Protein AF-A0A6J1WM21-F1 (afdb_monomer_lite)

Foldseek 3Di:
DDDPPDDQDDDPVDDRDDDDDVVVVVVVVVVVVVVVVVVVVVVVVVVVVVCVVVVVDDPCPDDPPDDDDPPVPDPPPPPVPD

Radius of gyration: 30.79 Å; chains: 1; bounding box: 65×33×81 Å

pLDDT: mean 76.75, std 17.12, range [37.41, 98.69]

Sequence (82 aa):
MRILQLRCDAHMNELPVPCGPWELWYKDRQSYYNKVLFAGVSWWLFSLFMVIYTESIFLNWGPPAQPGPPSDMVEECDDSDI

Structure (mmCIF, N/CA/C/O backbone):
data_AF-A0A6J1WM21-F1
#
_entry.id   AF-A0A6J1WM21-F1
#
loop_
_atom_site.group_PDB
_atom_site.id
_atom_site.type_symbol
_atom_site.label_atom_id
_atom_site.label_alt_id
_atom_site.label_comp_id
_atom_site.label_asym_id
_atom_site.label_entity_id
_atom_site.label_seq_id
_atom_site.pdbx_PDB_ins_code
_atom_site.Cartn_x
_atom_site.Cartn_y
_atom_site.Cartn_z
_atom_site.occupancy
_atom_site.B_iso_or_equiv
_atom_site.auth_seq_id
_atom_site.auth_comp_id
_atom_site.auth_asym_id
_atom_site.auth_atom_id
_atom_site.pdbx_PDB_model_num
ATOM 1 N N . MET A 1 1 ? -22.880 5.475 42.040 1.00 37.41 1 MET A N 1
ATOM 2 C CA . MET A 1 1 ? -23.220 5.752 40.628 1.00 37.41 1 MET A CA 1
ATOM 3 C C . MET A 1 1 ? -23.814 4.467 40.054 1.00 37.41 1 MET A C 1
ATOM 5 O O . MET A 1 1 ? -23.091 3.490 39.933 1.00 37.41 1 MET A O 1
ATOM 9 N N . ARG A 1 2 ? -25.142 4.394 39.884 1.00 44.28 2 ARG A N 1
ATOM 10 C CA . ARG A 1 2 ? -25.850 3.193 39.399 1.00 44.28 2 ARG A CA 1
ATOM 11 C C . ARG A 1 2 ? -26.020 3.328 37.890 1.00 44.28 2 ARG A C 1
ATOM 13 O O . ARG A 1 2 ? -26.648 4.280 3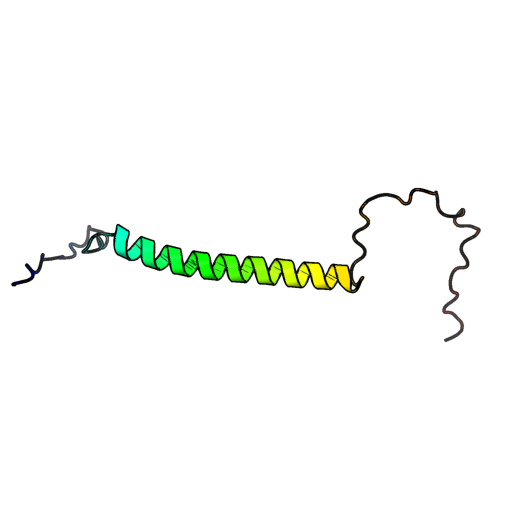7.442 1.00 44.28 2 ARG A O 1
ATOM 20 N N . ILE A 1 3 ? -25.451 2.400 37.133 1.00 51.62 3 ILE A N 1
ATOM 21 C CA . ILE A 1 3 ? -25.687 2.288 35.695 1.00 51.62 3 ILE A CA 1
ATOM 22 C C . ILE A 1 3 ? -27.120 1.767 35.547 1.00 51.62 3 ILE A C 1
ATOM 24 O O . ILE A 1 3 ? -27.422 0.661 35.993 1.00 51.62 3 ILE A O 1
ATOM 28 N N . LEU A 1 4 ? -28.020 2.591 35.007 1.00 53.69 4 LEU A N 1
ATOM 29 C CA . LEU A 1 4 ? -29.353 2.154 34.599 1.00 53.69 4 LEU A CA 1
ATOM 30 C C . LEU A 1 4 ? -29.172 1.069 33.531 1.00 53.69 4 LEU A C 1
ATOM 32 O O . LEU A 1 4 ? -28.747 1.357 32.415 1.00 53.69 4 LEU A O 1
ATOM 36 N N . GLN A 1 5 ? -29.451 -0.182 33.889 1.00 55.94 5 GLN A N 1
ATOM 37 C CA . GLN A 1 5 ? -29.548 -1.290 32.943 1.00 55.94 5 GLN A CA 1
ATOM 38 C C . GLN A 1 5 ? -30.773 -1.045 32.053 1.00 55.94 5 GLN A C 1
ATOM 40 O O . GLN A 1 5 ? -31.895 -1.402 32.410 1.00 55.94 5 GLN A O 1
ATOM 45 N N . LEU A 1 6 ? -30.561 -0.381 30.912 1.00 59.38 6 LEU A N 1
ATOM 46 C CA . LEU A 1 6 ? -31.550 -0.306 29.842 1.00 59.38 6 LEU A CA 1
ATOM 47 C C . LEU A 1 6 ? -31.803 -1.731 29.338 1.00 59.38 6 LEU A C 1
ATOM 49 O O . LEU A 1 6 ? -30.906 -2.391 28.812 1.00 59.38 6 LEU A O 1
ATOM 53 N N . ARG A 1 7 ? -33.030 -2.211 29.540 1.00 56.09 7 ARG A N 1
ATOM 54 C CA . ARG A 1 7 ? -33.518 -3.480 29.004 1.00 56.09 7 ARG A CA 1
ATOM 55 C C . ARG A 1 7 ? -33.467 -3.441 27.476 1.00 56.09 7 ARG A C 1
ATOM 57 O O . ARG A 1 7 ? -34.271 -2.768 26.843 1.00 56.09 7 ARG A O 1
ATOM 64 N N . CYS A 1 8 ? -32.506 -4.163 26.910 1.00 60.56 8 CYS A N 1
ATOM 65 C CA . CYS A 1 8 ? -32.393 -4.439 25.481 1.00 60.56 8 CYS A CA 1
ATOM 66 C C . CYS A 1 8 ? -33.093 -5.775 25.216 1.00 60.56 8 CYS A C 1
ATOM 68 O O . CYS A 1 8 ? -32.436 -6.782 24.959 1.00 60.56 8 CYS A O 1
ATOM 70 N N . ASP A 1 9 ? -34.409 -5.819 25.422 1.00 56.22 9 ASP A N 1
ATOM 71 C CA . ASP A 1 9 ? -35.176 -7.023 25.108 1.00 56.22 9 ASP A CA 1
ATOM 72 C C . ASP A 1 9 ? -35.233 -7.156 23.582 1.00 56.22 9 ASP A C 1
ATOM 74 O O . ASP A 1 9 ? -35.784 -6.303 22.892 1.00 56.22 9 ASP A O 1
ATOM 78 N N . ALA A 1 10 ? -34.619 -8.214 23.053 1.00 55.34 10 ALA A N 1
ATOM 79 C CA . ALA A 1 10 ? -34.728 -8.575 21.649 1.00 55.34 10 ALA A CA 1
ATOM 80 C C . ALA A 1 10 ? -36.128 -9.149 21.399 1.00 55.34 10 ALA A C 1
ATOM 82 O O . ALA A 1 10 ? -36.427 -10.278 21.794 1.00 55.34 10 ALA A O 1
ATOM 83 N N . HIS A 1 11 ? -37.001 -8.375 20.766 1.00 50.62 11 HIS A N 1
ATOM 84 C CA . HIS A 1 11 ? -38.280 -8.865 20.273 1.00 50.62 11 HIS A CA 1
ATOM 85 C C . HIS A 1 11 ? -38.101 -9.320 18.814 1.00 50.62 11 HIS A C 1
ATOM 87 O O . HIS A 1 11 ? -37.425 -8.670 18.026 1.00 50.62 11 HIS A O 1
ATOM 93 N N . MET A 1 12 ? -38.656 -10.478 18.446 1.00 55.62 12 MET A N 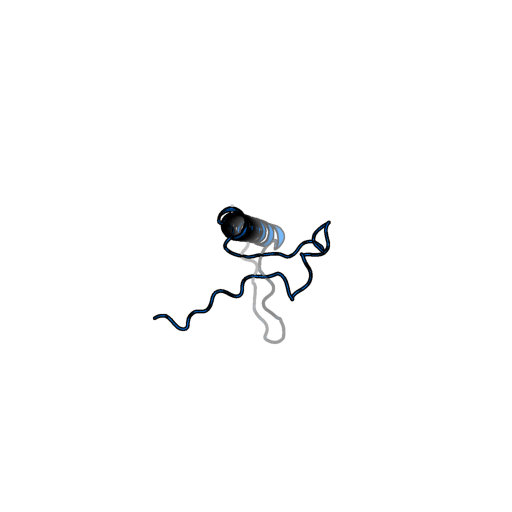1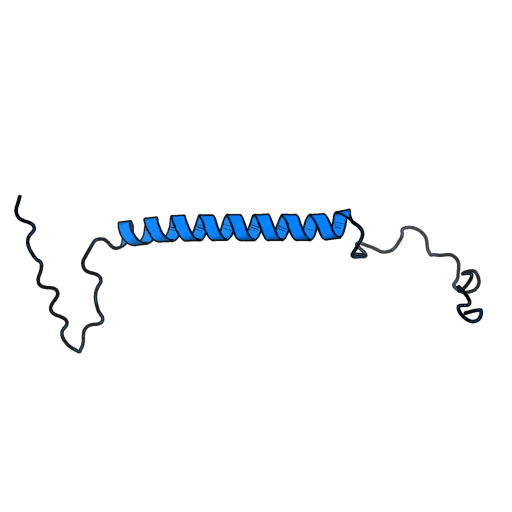
ATOM 94 C CA . MET A 1 12 ? -38.290 -11.250 17.238 1.00 55.62 12 MET A CA 1
ATOM 95 C C . MET A 1 12 ? -38.681 -10.609 15.881 1.00 55.62 12 MET A C 1
ATOM 97 O O . MET A 1 12 ? -38.590 -11.266 14.849 1.00 55.62 12 MET A O 1
ATOM 101 N N . ASN A 1 13 ? -39.072 -9.330 15.868 1.00 59.44 13 ASN A N 1
ATOM 102 C CA . ASN A 1 13 ? -39.232 -8.481 14.676 1.00 59.44 13 ASN A CA 1
ATOM 103 C C . ASN A 1 13 ? -38.186 -7.344 14.609 1.00 59.44 13 ASN A C 1
ATOM 105 O O . ASN A 1 13 ? -38.287 -6.443 13.779 1.00 59.44 13 ASN A O 1
ATOM 109 N N . GLU A 1 14 ? -37.200 -7.358 15.506 1.00 60.25 14 GLU A N 1
ATOM 110 C CA . GLU A 1 14 ? -36.332 -6.227 15.814 1.00 60.25 14 GLU A CA 1
ATOM 111 C C . GLU A 1 14 ? -34.881 -6.710 15.725 1.00 60.25 14 GLU A C 1
ATOM 113 O O . GLU A 1 14 ? -34.396 -7.466 16.569 1.00 60.25 14 GLU A O 1
ATOM 118 N N . LEU A 1 15 ? -34.195 -6.328 14.640 1.00 65.25 15 LEU A N 1
ATOM 119 C CA . LEU A 1 15 ? -32.755 -6.550 14.484 1.00 65.25 15 LEU A CA 1
ATOM 120 C C . LEU A 1 15 ? -32.025 -6.056 15.743 1.00 65.25 15 LEU A C 1
ATOM 122 O O . LEU A 1 15 ? -32.434 -5.030 16.291 1.00 65.25 15 LEU A O 1
ATOM 126 N N . PRO A 1 16 ? -30.949 -6.731 16.194 1.00 61.34 16 PRO A N 1
ATOM 127 C CA . PRO A 1 16 ? -30.218 -6.321 17.385 1.00 61.34 16 PRO A CA 1
ATOM 128 C C . PRO A 1 16 ? -29.732 -4.881 17.212 1.00 61.34 16 PRO A C 1
ATOM 130 O O . PRO A 1 16 ? -28.783 -4.612 16.474 1.00 61.34 16 PRO A O 1
ATOM 133 N N . VAL A 1 17 ? -30.408 -3.944 17.879 1.00 61.56 17 VAL A N 1
ATOM 134 C CA . VAL A 1 17 ? -29.992 -2.547 17.899 1.00 61.56 17 VAL A CA 1
ATOM 135 C C . VAL A 1 17 ? -28.835 -2.464 18.889 1.00 61.56 17 VAL A C 1
ATOM 137 O O . VAL A 1 17 ? -28.999 -2.859 20.047 1.00 61.56 17 VAL A O 1
ATOM 140 N N . PRO A 1 18 ? -27.648 -2.007 18.462 1.00 64.62 18 PRO A N 1
ATOM 141 C CA . PRO A 1 18 ? -26.496 -1.941 19.342 1.00 64.62 18 PRO A CA 1
ATOM 142 C C . PRO A 1 18 ? -26.815 -1.063 20.555 1.00 64.62 18 PRO A C 1
ATOM 144 O O . PRO A 1 18 ? -27.212 0.096 20.436 1.00 64.62 18 PRO A O 1
ATOM 147 N N . CYS A 1 19 ? -26.645 -1.637 21.740 1.00 66.31 19 CYS A N 1
ATOM 148 C CA . CYS A 1 19 ? -26.900 -0.975 23.006 1.00 66.31 19 CYS A CA 1
ATOM 149 C C . CYS A 1 19 ? -25.696 -0.112 23.409 1.00 66.31 19 CYS A C 1
ATOM 151 O O . CYS A 1 19 ? -24.782 -0.552 24.101 1.00 66.31 19 CYS A O 1
ATOM 153 N N . GLY A 1 20 ? -25.677 1.134 22.933 1.00 72.75 20 GLY A N 1
ATOM 154 C CA . GLY A 1 20 ? -24.651 2.126 23.261 1.00 72.75 20 GLY A CA 1
ATOM 155 C C . GLY A 1 20 ? -24.386 3.114 22.120 1.00 72.75 20 GLY A C 1
ATOM 156 O O . GLY A 1 20 ? -24.860 2.910 21.002 1.00 72.75 20 GLY A O 1
ATOM 157 N N . PRO A 1 21 ? -23.638 4.204 22.372 1.00 79.75 21 PRO A N 1
ATOM 158 C CA . PRO A 1 21 ? -23.286 5.165 21.333 1.00 79.75 21 PRO A CA 1
ATOM 159 C C . PRO A 1 21 ? -22.372 4.508 20.289 1.00 79.75 21 PRO A C 1
ATOM 161 O O . PRO A 1 21 ? -21.200 4.229 20.547 1.00 79.75 21 PRO A O 1
ATOM 164 N N . TRP A 1 22 ? -22.917 4.291 19.092 1.00 77.12 22 TRP A N 1
ATOM 165 C CA . TRP A 1 22 ? -22.235 3.649 17.963 1.00 77.12 22 TRP A CA 1
ATOM 166 C C . TRP A 1 22 ? -20.923 4.341 17.566 1.00 77.12 22 TRP A C 1
ATOM 168 O O . TRP A 1 22 ? -19.972 3.696 17.132 1.00 77.12 22 TRP A O 1
ATOM 178 N N . GLU A 1 23 ? -20.851 5.657 17.768 1.00 85.00 23 GLU A N 1
ATOM 179 C CA . GLU A 1 23 ? -19.711 6.489 17.390 1.00 85.00 23 GLU A CA 1
A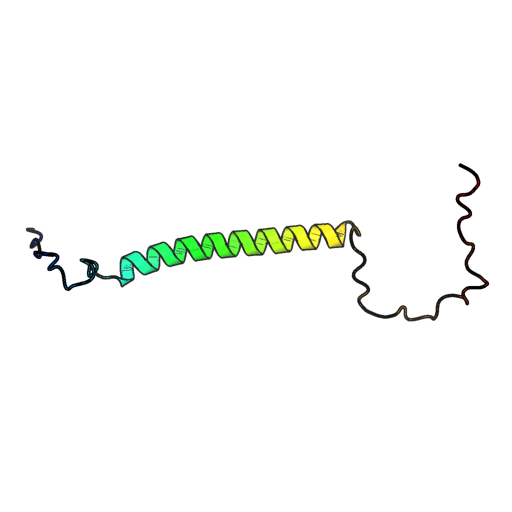TOM 180 C C . GLU A 1 23 ? -18.392 6.037 18.035 1.00 85.00 23 GLU A C 1
ATOM 182 O O . GLU A 1 23 ? -17.375 5.955 17.348 1.00 85.00 23 GLU A O 1
ATOM 187 N N . LEU A 1 24 ? -18.398 5.723 19.335 1.00 85.12 24 LEU A N 1
ATOM 188 C CA . LEU A 1 24 ? -17.177 5.352 20.058 1.00 85.12 24 LEU A CA 1
ATOM 189 C C . LEU A 1 24 ? -16.617 4.020 19.552 1.00 85.12 24 LEU A C 1
ATOM 191 O O . LEU A 1 24 ? -15.422 3.912 19.282 1.00 85.12 24 LEU A O 1
ATOM 195 N N . TRP A 1 25 ? -17.494 3.031 19.371 1.00 83.06 25 TRP A N 1
ATOM 196 C CA . TRP A 1 25 ? -17.119 1.722 18.841 1.00 83.06 25 TRP A CA 1
ATOM 197 C C . TRP A 1 25 ? -16.623 1.821 17.392 1.00 83.06 25 TRP A C 1
ATOM 199 O O . TRP A 1 25 ? -15.600 1.234 17.037 1.00 83.06 25 TRP A O 1
ATOM 209 N N . TYR A 1 26 ? -17.311 2.609 16.560 1.00 86.06 26 TYR A N 1
ATOM 210 C CA . TYR A 1 26 ? -16.950 2.779 15.157 1.00 86.06 26 TYR A CA 1
ATOM 211 C C . TYR A 1 26 ? -15.610 3.503 14.989 1.00 86.06 26 TYR A C 1
ATOM 213 O O . TYR A 1 26 ? -14.774 3.057 14.207 1.00 86.06 26 TYR A O 1
ATOM 221 N N . LYS A 1 27 ? -15.358 4.575 15.754 1.00 91.81 27 LYS A N 1
ATOM 222 C CA . LYS A 1 27 ? -14.086 5.319 15.717 1.00 91.81 27 LYS A CA 1
ATOM 223 C C . LYS A 1 27 ? -12.885 4.442 16.064 1.00 91.81 27 LYS A C 1
ATOM 225 O O . LYS A 1 27 ? -11.858 4.518 15.388 1.00 91.81 27 LYS A O 1
ATOM 230 N N . ASP A 1 28 ? -13.016 3.599 17.085 1.00 90.12 28 ASP A N 1
ATOM 231 C CA . ASP A 1 28 ? -11.944 2.692 17.499 1.00 90.12 28 ASP A CA 1
ATOM 232 C C . ASP A 1 28 ? -11.634 1.652 16.407 1.00 90.12 28 ASP A C 1
ATOM 234 O O . ASP A 1 28 ? -10.486 1.481 15.983 1.00 90.12 28 ASP A O 1
ATOM 238 N N . ARG A 1 29 ? -12.681 1.041 15.837 1.00 91.50 29 ARG A N 1
ATOM 239 C CA . ARG A 1 29 ? -12.541 0.099 14.718 1.00 91.50 29 ARG A CA 1
ATOM 240 C C . ARG A 1 29 ? -11.967 0.755 13.469 1.00 91.50 29 ARG A C 1
ATOM 242 O O . ARG A 1 29 ? -11.081 0.185 12.836 1.00 91.50 29 ARG A O 1
ATOM 249 N N . GLN A 1 30 ? -12.418 1.956 13.132 1.00 95.06 30 GLN A N 1
ATOM 250 C CA . GLN A 1 30 ? -11.929 2.690 11.972 1.00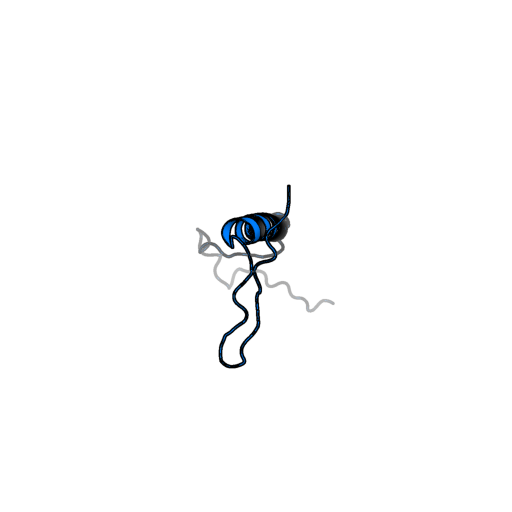 95.06 30 GLN A CA 1
ATOM 251 C C . GLN A 1 30 ? -10.438 3.034 12.108 1.00 95.06 30 GLN A C 1
ATOM 253 O O . GLN A 1 30 ? -9.691 2.883 11.146 1.00 95.06 30 GLN A O 1
ATOM 258 N N . SER A 1 31 ? -9.973 3.420 13.301 1.00 95.31 31 SER A N 1
ATOM 259 C CA . SER A 1 31 ? -8.545 3.644 13.579 1.00 95.31 31 SER A CA 1
ATOM 260 C C . SER A 1 31 ? -7.708 2.386 13.339 1.00 95.31 31 SER A C 1
ATOM 262 O O . SER A 1 31 ? -6.653 2.448 12.703 1.00 95.31 31 SER A O 1
ATOM 264 N N . TYR A 1 32 ? -8.194 1.229 13.796 1.00 95.81 32 TYR A N 1
ATOM 265 C CA . TYR A 1 32 ? -7.534 -0.051 13.556 1.00 95.81 32 TYR A CA 1
ATOM 266 C C . TYR A 1 32 ? -7.434 -0.373 12.059 1.00 95.81 32 TYR A C 1
ATOM 268 O O . TYR A 1 32 ? -6.338 -0.619 11.555 1.00 95.81 32 TYR A O 1
ATOM 276 N N . TYR A 1 33 ? -8.550 -0.311 11.328 1.00 96.75 33 TYR A N 1
ATOM 277 C CA . TYR A 1 33 ? -8.552 -0.624 9.898 1.00 96.75 33 TYR A CA 1
ATOM 278 C C . TYR A 1 33 ? -7.742 0.373 9.072 1.00 96.75 33 TYR A C 1
ATOM 280 O O . TYR A 1 33 ? -7.052 -0.044 8.148 1.00 96.75 33 TYR A O 1
ATOM 288 N N . ASN A 1 34 ? -7.731 1.657 9.437 1.00 97.50 34 ASN A N 1
ATOM 289 C CA . ASN A 1 34 ? -6.871 2.642 8.785 1.00 97.50 34 ASN A CA 1
ATOM 290 C C . ASN A 1 34 ? -5.390 2.275 8.936 1.00 97.50 34 ASN A C 1
ATOM 292 O O . ASN A 1 34 ? -4.651 2.339 7.960 1.00 97.50 34 ASN A O 1
ATOM 296 N N . LYS A 1 35 ? -4.947 1.838 10.122 1.00 98.00 35 LYS A N 1
ATOM 297 C CA . LYS A 1 35 ? -3.558 1.385 10.325 1.00 98.00 35 LYS A CA 1
ATOM 298 C C . LYS A 1 35 ? -3.224 0.176 9.456 1.00 98.00 35 LYS A C 1
ATOM 300 O O . LYS A 1 35 ? -2.168 0.161 8.831 1.00 98.00 35 LYS A O 1
ATOM 305 N N . VAL A 1 36 ? -4.122 -0.809 9.395 1.00 98.06 36 VAL A N 1
ATOM 306 C CA . VAL A 1 36 ? -3.949 -1.999 8.546 1.00 98.06 36 VAL A CA 1
ATOM 307 C C . VAL A 1 36 ? -3.896 -1.609 7.069 1.00 98.06 36 VAL A C 1
ATOM 309 O O . VAL A 1 36 ? -3.023 -2.084 6.350 1.00 98.06 36 VAL A O 1
ATOM 312 N N . LEU A 1 37 ? -4.769 -0.701 6.628 1.00 98.12 37 LEU A N 1
ATOM 313 C CA . LEU A 1 37 ? -4.769 -0.179 5.264 1.00 98.12 37 LEU A CA 1
ATOM 314 C C . LEU A 1 37 ? -3.446 0.521 4.941 1.00 98.12 37 LEU A C 1
ATOM 316 O O . LEU A 1 37 ? -2.829 0.203 3.931 1.00 98.12 37 LEU A O 1
ATOM 320 N N . PHE A 1 38 ? -2.979 1.426 5.804 1.00 98.44 38 PHE A N 1
ATOM 321 C CA . PHE A 1 38 ? -1.710 2.126 5.597 1.00 98.44 38 PHE A CA 1
ATOM 322 C C . PHE A 1 38 ? -0.518 1.169 5.569 1.00 98.44 38 PHE A C 1
ATOM 324 O O . PHE A 1 38 ? 0.353 1.329 4.720 1.00 98.44 38 PHE A O 1
ATOM 331 N N . ALA A 1 39 ? -0.494 0.164 6.447 1.00 98.50 39 ALA A N 1
ATOM 332 C CA . ALA A 1 39 ? 0.542 -0.865 6.443 1.00 98.50 39 ALA A CA 1
ATOM 333 C C . ALA A 1 39 ? 0.499 -1.726 5.168 1.00 98.50 39 ALA A C 1
ATOM 335 O O . ALA A 1 39 ? 1.538 -2.043 4.597 1.00 98.50 39 ALA A O 1
ATOM 336 N N . GLY A 1 40 ? -0.698 -2.080 4.693 1.00 98.50 40 GLY A N 1
ATOM 337 C CA . GLY A 1 40 ? -0.872 -2.828 3.450 1.00 98.50 40 GLY A CA 1
ATOM 338 C C . GLY A 1 40 ? -0.434 -2.026 2.224 1.00 98.50 40 GLY A C 1
ATOM 339 O O . GLY A 1 40 ? 0.308 -2.536 1.390 1.00 98.50 40 GLY A O 1
ATOM 340 N N . VAL A 1 41 ? -0.837 -0.756 2.137 1.00 98.69 41 VAL A N 1
ATOM 341 C CA . VAL A 1 41 ? -0.451 0.147 1.041 1.00 98.69 41 VAL A CA 1
ATOM 342 C C . VAL A 1 41 ? 1.054 0.403 1.046 1.00 98.69 41 VAL A C 1
ATOM 344 O O . VAL A 1 41 ? 1.676 0.346 -0.012 1.00 98.69 41 VAL A O 1
ATOM 347 N N . SER A 1 42 ? 1.661 0.647 2.211 1.00 98.56 42 SER A N 1
ATOM 348 C CA . SER A 1 42 ? 3.107 0.869 2.294 1.00 98.56 42 SER A CA 1
ATOM 349 C C . SER A 1 42 ? 3.895 -0.378 1.902 1.00 98.56 42 SER A C 1
ATOM 351 O O . SER A 1 42 ? 4.856 -0.270 1.142 1.00 98.56 42 SER A O 1
ATOM 353 N N . TRP A 1 43 ? 3.462 -1.561 2.346 1.00 98.25 43 TRP A N 1
ATOM 354 C CA . TRP A 1 43 ? 4.086 -2.826 1.969 1.00 98.25 43 TRP A CA 1
ATOM 355 C C . TRP A 1 43 ? 3.958 -3.106 0.471 1.00 98.25 43 TRP A C 1
ATOM 357 O O . TRP A 1 43 ? 4.936 -3.478 -0.177 1.00 98.25 43 TRP A O 1
ATOM 367 N N . TRP A 1 44 ? 2.776 -2.869 -0.100 1.00 98.12 44 TRP A N 1
ATOM 368 C CA . TRP A 1 44 ? 2.551 -3.033 -1.531 1.00 98.12 44 TRP A CA 1
ATOM 369 C C . TRP A 1 44 ? 3.452 -2.101 -2.351 1.00 98.12 44 TRP A C 1
ATOM 371 O O . TRP A 1 44 ? 4.171 -2.574 -3.230 1.00 98.12 44 TRP A O 1
ATOM 381 N N . LEU A 1 45 ? 3.500 -0.808 -2.010 1.00 98.25 45 LEU A N 1
ATOM 382 C CA . LEU A 1 45 ? 4.368 0.165 -2.682 1.00 98.25 45 LEU A CA 1
ATOM 383 C C . LEU A 1 45 ? 5.849 -0.201 -2.562 1.00 98.25 45 LEU A C 1
ATOM 385 O O . LEU A 1 45 ? 6.572 -0.121 -3.550 1.00 98.25 45 LEU A O 1
ATOM 389 N N . PHE A 1 46 ? 6.294 -0.631 -1.380 1.00 97.88 46 PHE A N 1
ATOM 390 C CA . PHE A 1 46 ? 7.667 -1.082 -1.169 1.00 97.88 46 PHE A CA 1
ATOM 391 C C . PHE A 1 46 ? 8.005 -2.292 -2.048 1.00 97.88 46 PHE A C 1
ATOM 393 O O . PHE A 1 46 ? 9.034 -2.297 -2.719 1.00 97.88 46 PHE A O 1
ATOM 400 N N . SER A 1 47 ? 7.123 -3.294 -2.091 1.00 97.12 47 SER A N 1
ATOM 401 C CA . SER A 1 47 ? 7.330 -4.486 -2.915 1.00 97.12 47 SER A CA 1
ATOM 402 C C . SER A 1 47 ? 7.393 -4.151 -4.408 1.00 97.12 47 SER A C 1
ATOM 404 O O . SER A 1 47 ? 8.316 -4.586 -5.092 1.00 97.12 47 SER A O 1
ATOM 406 N N . LEU A 1 48 ? 6.476 -3.309 -4.897 1.00 95.25 48 LEU A N 1
ATOM 407 C CA . LEU A 1 48 ? 6.462 -2.859 -6.286 1.00 95.25 48 LEU A CA 1
ATOM 408 C C . LEU A 1 48 ? 7.725 -2.058 -6.621 1.00 95.25 48 LEU A C 1
ATOM 410 O O . LEU A 1 48 ? 8.338 -2.278 -7.661 1.00 95.25 48 LEU A O 1
ATOM 414 N N . PHE A 1 49 ? 8.138 -1.162 -5.725 1.00 95.81 49 PHE A N 1
ATOM 415 C CA . PHE A 1 49 ? 9.364 -0.390 -5.886 1.00 95.81 49 PHE A CA 1
ATOM 416 C C . PHE A 1 49 ? 10.593 -1.295 -5.998 1.00 95.81 49 PHE A C 1
ATOM 418 O O . PHE A 1 49 ? 11.403 -1.092 -6.895 1.00 95.81 49 PHE A O 1
ATOM 425 N N . MET A 1 50 ? 10.718 -2.314 -5.143 1.00 96.44 50 MET A N 1
ATOM 426 C CA . MET A 1 50 ? 11.845 -3.251 -5.194 1.00 96.44 50 MET A CA 1
ATOM 427 C C . MET A 1 50 ? 11.894 -4.023 -6.513 1.00 96.44 50 MET A C 1
ATOM 429 O O . MET A 1 50 ? 12.964 -4.148 -7.093 1.00 96.44 50 MET A O 1
ATOM 433 N N . VAL A 1 51 ? 10.745 -4.478 -7.017 1.00 95.56 51 VAL A N 1
ATOM 434 C CA . VAL A 1 51 ? 10.636 -5.186 -8.304 1.00 95.56 51 VAL A CA 1
ATOM 435 C C . VAL A 1 51 ? 11.126 -4.312 -9.469 1.00 95.56 51 VAL A C 1
ATOM 437 O O . VAL A 1 51 ? 11.825 -4.805 -10.359 1.00 95.56 51 VAL A O 1
ATOM 440 N N . ILE A 1 52 ? 10.802 -3.016 -9.448 1.00 92.50 52 ILE A N 1
ATOM 441 C CA . ILE A 1 52 ? 11.280 -2.036 -10.436 1.00 92.50 52 ILE A CA 1
ATOM 442 C C . ILE A 1 52 ? 12.774 -1.748 -10.240 1.00 92.50 52 ILE A C 1
ATOM 444 O O . ILE A 1 52 ? 13.518 -1.705 -11.213 1.00 92.50 52 ILE A O 1
ATOM 448 N N . TYR A 1 53 ? 13.222 -1.578 -8.993 1.00 92.50 53 TYR A N 1
ATOM 449 C CA . TYR A 1 53 ? 14.613 -1.273 -8.652 1.00 92.50 53 TYR A CA 1
ATOM 450 C C . TYR A 1 53 ? 15.583 -2.391 -9.045 1.00 92.50 53 TYR A C 1
ATOM 452 O O . TYR A 1 53 ? 16.686 -2.108 -9.497 1.00 92.50 53 TYR A O 1
ATOM 460 N N . THR A 1 54 ? 15.183 -3.655 -8.899 1.00 94.31 54 THR A N 1
ATOM 461 C CA . THR A 1 54 ? 15.998 -4.806 -9.316 1.00 94.31 54 THR A CA 1
ATOM 462 C C . THR A 1 54 ? 15.846 -5.137 -10.799 1.00 94.31 54 THR A C 1
ATOM 464 O O . THR A 1 54 ? 16.265 -6.214 -11.209 1.00 94.31 54 THR A O 1
ATOM 467 N N . GLU A 1 55 ? 15.183 -4.275 -11.578 1.00 87.56 55 GLU A N 1
ATOM 468 C CA . GLU A 1 55 ? 14.959 -4.445 -13.021 1.00 87.56 55 GLU A CA 1
ATOM 469 C C . GLU A 1 55 ? 14.286 -5.782 -13.386 1.00 87.56 55 GLU A C 1
ATOM 471 O O . GLU A 1 55 ? 14.418 -6.295 -14.493 1.00 87.56 55 GLU A O 1
ATOM 476 N N . SER A 1 56 ? 13.522 -6.356 -12.450 1.00 89.50 56 SER A N 1
ATOM 477 C CA . SER A 1 56 ? 12.911 -7.682 -12.630 1.00 89.50 56 SER A CA 1
ATOM 478 C C . SER A 1 56 ? 11.694 -7.673 -13.556 1.00 89.50 56 SER A C 1
ATOM 480 O O . SER A 1 56 ? 11.265 -8.727 -14.024 1.00 89.50 56 SER A O 1
ATOM 482 N N . ILE A 1 57 ? 11.140 -6.490 -13.836 1.00 85.38 57 ILE A N 1
ATOM 483 C CA . ILE A 1 57 ? 10.077 -6.291 -14.822 1.00 85.38 57 ILE A CA 1
ATOM 484 C C . ILE A 1 57 ? 10.446 -5.151 -15.769 1.00 85.38 57 ILE A C 1
ATOM 486 O O . ILE A 1 57 ? 10.864 -4.074 -15.342 1.00 85.38 57 ILE A O 1
ATOM 490 N N . PHE A 1 58 ? 10.225 -5.367 -17.064 1.00 83.62 58 PHE A N 1
ATOM 491 C CA . PHE A 1 58 ? 10.330 -4.321 -18.074 1.00 83.62 58 PHE A CA 1
ATOM 492 C C . PHE A 1 58 ? 8.953 -3.695 -18.315 1.00 83.62 58 PHE A C 1
ATOM 494 O O . PHE A 1 58 ? 8.065 -4.310 -18.900 1.00 83.62 58 PHE A O 1
ATOM 501 N N . LEU A 1 59 ? 8.763 -2.463 -17.839 1.00 83.12 59 LEU A N 1
ATOM 502 C CA . LEU A 1 59 ? 7.467 -1.769 -17.865 1.00 83.12 59 LEU A CA 1
ATOM 503 C C . LEU A 1 59 ? 7.129 -1.104 -19.208 1.00 83.12 59 LEU A C 1
ATOM 505 O O . LEU A 1 59 ? 6.005 -0.640 -19.368 1.00 83.12 59 LEU A O 1
ATOM 509 N N . ASN A 1 60 ? 8.075 -1.060 -20.157 1.00 82.88 60 ASN A N 1
ATOM 510 C CA . ASN A 1 60 ? 7.894 -0.500 -21.502 1.00 82.88 60 ASN A CA 1
ATOM 511 C C . ASN A 1 60 ? 7.112 0.835 -21.511 1.00 82.88 60 ASN A C 1
ATOM 513 O O . ASN A 1 60 ? 6.074 0.963 -22.158 1.00 82.88 60 ASN A O 1
ATOM 517 N N . TRP A 1 61 ? 7.591 1.828 -20.751 1.00 83.88 61 TRP A N 1
ATOM 518 C CA . TRP A 1 61 ? 6.896 3.110 -20.536 1.00 83.88 61 TRP A CA 1
ATOM 519 C C . TRP A 1 61 ? 6.704 3.965 -21.800 1.00 83.88 61 TRP A C 1
ATOM 521 O O . TRP A 1 61 ? 5.997 4.971 -21.768 1.00 83.88 61 TRP A O 1
ATOM 531 N N . GLY A 1 62 ? 7.321 3.579 -22.910 1.00 81.50 62 GLY A N 1
ATOM 532 C CA . GLY A 1 62 ? 7.174 4.218 -24.203 1.00 81.50 62 GLY A CA 1
ATOM 533 C C . GLY A 1 62 ? 8.092 3.566 -25.232 1.00 81.50 62 GLY A C 1
AT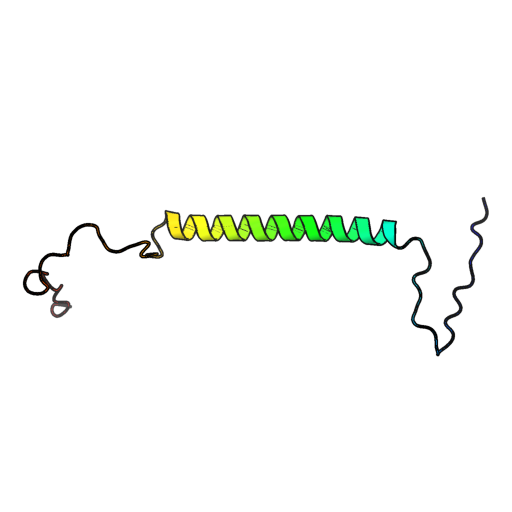OM 534 O O . GLY A 1 62 ? 9.018 2.841 -24.858 1.00 81.50 62 GLY A O 1
ATOM 535 N N . PRO A 1 63 ? 7.848 3.818 -26.527 1.00 75.19 63 PRO A N 1
ATOM 536 C CA . PRO A 1 63 ? 8.738 3.344 -27.571 1.00 75.19 63 PRO A CA 1
ATOM 537 C C . PRO A 1 63 ? 10.145 3.938 -27.375 1.00 75.19 63 PRO A C 1
ATOM 539 O O . PRO A 1 63 ? 10.266 5.101 -26.971 1.00 75.19 63 PRO A O 1
ATOM 542 N N . PRO A 1 64 ? 11.212 3.174 -27.663 1.00 70.38 64 PRO A N 1
ATOM 543 C CA . PRO A 1 64 ? 12.567 3.709 -27.637 1.00 70.38 64 PRO A CA 1
ATOM 544 C C . PRO A 1 64 ? 12.681 4.896 -28.607 1.00 70.38 64 PRO A C 1
ATOM 546 O O . PRO A 1 64 ? 12.098 4.893 -29.689 1.00 70.38 64 PRO A O 1
ATOM 549 N N . ALA A 1 65 ? 13.437 5.928 -28.218 1.00 69.31 65 ALA A N 1
ATOM 550 C CA . ALA A 1 65 ? 13.572 7.173 -28.986 1.00 69.31 65 ALA A CA 1
ATOM 551 C C . ALA A 1 65 ? 14.279 7.000 -30.347 1.00 69.31 65 ALA A C 1
ATOM 553 O O . ALA A 1 65 ? 14.297 7.921 -31.161 1.00 69.31 65 ALA A O 1
ATOM 554 N N . GLN A 1 66 ? 14.866 5.831 -30.593 1.00 63.53 66 GLN A N 1
ATOM 555 C CA . GLN A 1 66 ? 15.494 5.455 -31.851 1.00 63.53 66 GLN A CA 1
ATOM 556 C C . GLN A 1 66 ? 14.829 4.166 -32.340 1.00 63.53 66 GLN A C 1
ATOM 558 O O . GLN A 1 66 ? 14.656 3.251 -31.528 1.00 63.53 66 GLN A O 1
ATOM 563 N N . PRO A 1 67 ? 14.448 4.062 -33.631 1.00 64.50 67 PRO A N 1
ATOM 564 C CA . PRO A 1 67 ? 14.123 2.757 -34.180 1.00 64.50 67 PRO A CA 1
ATOM 565 C C . PRO A 1 67 ? 15.351 1.873 -33.964 1.00 64.50 67 PRO A C 1
ATOM 567 O O . PRO A 1 67 ? 16.478 2.304 -34.225 1.00 64.50 67 PRO A O 1
ATOM 570 N N . GLY A 1 68 ? 15.138 0.671 -33.429 1.00 61.62 68 GLY A N 1
ATOM 571 C CA . GLY A 1 68 ? 16.205 -0.320 -33.375 1.00 61.62 68 GLY A CA 1
ATOM 572 C C . GLY A 1 68 ? 16.811 -0.497 -34.773 1.00 61.62 68 GLY A C 1
ATOM 573 O O . GLY A 1 68 ? 16.127 -0.220 -35.769 1.00 61.62 68 GLY A O 1
ATOM 574 N N . PRO A 1 69 ? 18.083 -0.919 -34.871 1.00 66.19 69 PRO A N 1
ATOM 575 C CA . PRO A 1 69 ? 18.631 -1.333 -36.154 1.00 66.19 69 PRO A CA 1
ATOM 576 C C . PRO A 1 69 ? 17.647 -2.313 -36.817 1.00 66.19 69 PRO A C 1
ATOM 578 O O . PRO A 1 69 ? 16.964 -3.059 -36.104 1.00 66.19 69 PRO A O 1
ATOM 581 N N . PRO A 1 70 ? 17.487 -2.251 -38.149 1.00 67.31 70 PRO A N 1
ATOM 582 C CA . PRO A 1 70 ? 16.525 -3.096 -38.838 1.00 67.31 70 PRO A CA 1
ATOM 583 C C . PRO A 1 70 ? 16.774 -4.567 -38.472 1.00 67.31 70 PRO A C 1
ATOM 585 O O . PRO A 1 70 ? 17.883 -4.957 -38.111 1.00 67.31 70 PRO A O 1
ATOM 588 N N . SER A 1 71 ? 15.708 -5.368 -38.438 1.00 64.00 71 SER A N 1
ATOM 589 C CA . SER A 1 71 ? 15.738 -6.727 -37.873 1.00 64.00 71 SER A CA 1
ATOM 590 C C . SER A 1 71 ? 16.731 -7.671 -38.565 1.00 64.00 71 SER A C 1
ATOM 592 O O . SER A 1 71 ? 16.998 -8.746 -38.053 1.00 64.00 71 SER A O 1
ATOM 594 N N . ASP A 1 72 ? 17.265 -7.275 -39.721 1.00 66.50 72 ASP A N 1
ATOM 595 C CA . ASP A 1 72 ? 18.339 -7.924 -40.478 1.00 66.50 72 ASP A CA 1
ATOM 596 C C . ASP A 1 72 ? 19.752 -7.672 -39.911 1.00 66.50 72 ASP A C 1
ATOM 598 O O . ASP A 1 72 ? 20.722 -8.242 -40.403 1.00 66.50 72 ASP A O 1
ATOM 602 N N . MET A 1 73 ? 19.875 -6.822 -38.889 1.00 62.00 73 MET A N 1
ATOM 603 C CA . MET A 1 73 ? 21.131 -6.387 -38.264 1.00 62.00 73 MET A CA 1
ATOM 604 C C . MET A 1 73 ? 21.208 -6.750 -36.769 1.00 62.00 73 MET A C 1
ATOM 606 O O . MET A 1 73 ? 22.132 -6.316 -36.079 1.00 62.00 73 MET A O 1
ATOM 610 N N . VAL A 1 74 ? 20.230 -7.498 -36.247 1.00 60.59 74 VAL A N 1
ATOM 611 C CA . VAL A 1 74 ? 20.264 -8.048 -34.886 1.00 60.59 74 VAL A CA 1
ATOM 612 C C . VAL A 1 74 ? 20.954 -9.406 -34.962 1.00 60.59 74 VAL A C 1
ATOM 614 O O . VAL A 1 74 ? 20.475 -10.300 -35.653 1.00 60.59 74 VAL A O 1
ATOM 617 N N . GLU A 1 75 ? 22.090 -9.552 -34.283 1.00 62.62 75 GLU A N 1
ATOM 618 C CA . GLU A 1 75 ? 22.744 -10.849 -34.106 1.00 62.62 75 GLU A CA 1
ATOM 619 C C . GLU A 1 75 ? 21.839 -11.689 -33.189 1.00 62.62 75 GLU A C 1
ATOM 621 O O . GLU A 1 75 ? 21.806 -11.496 -31.974 1.00 62.62 75 GLU A O 1
ATOM 626 N N . GLU A 1 76 ? 20.994 -12.528 -33.791 1.00 65.88 76 GLU A N 1
ATOM 627 C CA . GLU A 1 76 ? 20.208 -13.528 -33.072 1.00 65.88 76 GLU A CA 1
ATOM 628 C C . GLU A 1 76 ? 21.195 -14.446 -32.348 1.00 65.88 76 GLU A C 1
ATOM 630 O O . GLU A 1 76 ? 22.047 -15.067 -32.983 1.00 65.88 76 GLU A O 1
ATOM 635 N N . CYS A 1 77 ? 21.121 -14.493 -31.014 1.00 62.50 77 CYS A N 1
ATOM 636 C CA . CYS A 1 77 ? 21.876 -15.467 -30.239 1.00 62.50 77 CYS A CA 1
ATOM 637 C C . CYS A 1 77 ? 21.439 -16.861 -30.696 1.00 62.50 77 CYS A C 1
ATOM 639 O O . CYS A 1 77 ? 20.328 -17.300 -30.400 1.00 62.50 77 CYS A O 1
ATOM 641 N N . ASP A 1 78 ? 22.299 -17.520 -31.464 1.00 63.28 78 ASP A N 1
ATOM 642 C CA . ASP A 1 78 ? 22.096 -18.888 -31.900 1.00 63.28 78 ASP A CA 1
ATOM 643 C C . ASP A 1 78 ? 22.358 -19.815 -30.707 1.00 63.28 78 ASP A C 1
ATOM 645 O O . ASP A 1 78 ? 23.494 -20.178 -30.408 1.00 63.28 78 ASP A O 1
ATOM 649 N N . ASP A 1 79 ? 21.295 -20.167 -29.984 1.00 62.12 79 ASP A N 1
ATOM 650 C CA . ASP A 1 79 ? 21.344 -21.119 -28.867 1.00 62.12 79 ASP A CA 1
ATOM 651 C C . ASP A 1 79 ? 21.605 -22.575 -29.337 1.00 62.12 79 ASP A C 1
ATOM 653 O O . ASP A 1 79 ? 21.439 -23.512 -28.556 1.00 62.12 79 ASP A O 1
ATOM 657 N N . SER A 1 80 ? 21.993 -22.811 -30.601 1.00 63.66 80 SER A N 1
ATOM 658 C CA . SER A 1 80 ? 22.230 -24.157 -31.149 1.00 63.66 80 SER A CA 1
ATOM 659 C C . SER A 1 80 ? 23.552 -24.822 -30.733 1.00 63.66 80 SER A C 1
ATOM 661 O O . SER A 1 80 ? 23.743 -26.000 -31.039 1.00 63.66 80 SER A O 1
ATOM 663 N N . ASP A 1 81 ? 24.415 -24.126 -29.984 1.00 61.25 81 ASP A N 1
ATOM 664 C CA . ASP A 1 81 ? 25.694 -24.650 -29.470 1.00 61.25 81 ASP A CA 1
ATOM 665 C C . ASP A 1 81 ? 25.661 -25.096 -27.980 1.00 61.25 81 ASP A C 1
ATOM 667 O O . ASP A 1 81 ? 26.709 -25.195 -27.330 1.00 61.25 81 ASP A O 1
ATOM 671 N N . ILE A 1 82 ? 24.479 -25.427 -27.430 1.00 46.50 82 ILE A N 1
ATOM 672 C CA . ILE A 1 82 ? 24.311 -26.192 -26.168 1.00 46.50 82 ILE A CA 1
ATOM 673 C C . ILE A 1 82 ? 23.560 -27.508 -26.389 1.00 46.50 82 ILE A C 1
ATOM 675 O O . ILE A 1 82 ? 22.472 -27.496 -27.005 1.00 46.50 82 ILE A O 1
#

Secondary structure (DSSP, 8-state):
-----------TTS----SS-HHHHHHHHHHHHHHHHHHHHHHHHHHHHHHHHTT-S----S--SSPPSPGGGS----GGG-